Protein AF-A0A924UYA8-F1 (afdb_monomer_lite)

Secondary structure (DSSP, 8-state):
-HHHHHHHHHHTT----HHHHHHHHHHHHH-S---HHHHHHHH--

Sequence (45 aa):
MSTFLREKLQEKGLKVTPQRVAIYEAIVKLKNHPTAENVIEYIKV

Structure (mmCIF, N/CA/C/O backbone):
data_AF-A0A924UYA8-F1
#
_entry.id   AF-A0A924UYA8-F1
#
loop_
_atom_site.group_PDB
_atom_site.id
_atom_site.type_symbol
_atom_site.label_atom_id
_atom_site.label_alt_id
_atom_site.label_comp_id
_atom_site.label_asym_id
_atom_site.label_entity_id
_atom_site.label_seq_id
_atom_site.pdbx_PDB_ins_code
_atom_site.Cartn_x
_atom_site.Cartn_y
_atom_site.Cartn_z
_atom_site.occupancy
_atom_site.B_iso_or_equiv
_atom_site.auth_seq_id
_atom_site.auth_comp_id
_atom_site.auth_asym_id
_atom_site.auth_atom_id
_atom_site.pdbx_PDB_model_num
ATOM 1 N N . MET A 1 1 ? 1.503 -8.267 9.042 1.00 57.12 1 MET A N 1
ATOM 2 C CA . MET A 1 1 ? 1.968 -7.165 8.164 1.00 57.12 1 MET A CA 1
ATOM 3 C C . MET A 1 1 ? 0.894 -6.111 7.889 1.00 57.12 1 MET A C 1
ATOM 5 O O . MET A 1 1 ? 1.235 -4.941 7.842 1.00 57.12 1 MET A O 1
ATOM 9 N N . SER A 1 2 ? -0.395 -6.462 7.784 1.00 63.16 2 SER A N 1
ATOM 10 C CA . SER A 1 2 ? -1.475 -5.476 7.578 1.00 63.16 2 SER A CA 1
ATOM 11 C C . SER A 1 2 ? -1.820 -4.614 8.806 1.00 63.16 2 SER A C 1
ATOM 13 O O . SER A 1 2 ? -2.476 -3.590 8.652 1.00 63.16 2 SER A O 1
ATOM 15 N N . THR A 1 3 ? -1.387 -4.992 10.013 1.00 77.44 3 THR A N 1
ATOM 16 C CA . THR A 1 3 ? -1.689 -4.290 11.275 1.00 77.44 3 THR A CA 1
ATOM 17 C C . THR A 1 3 ? -0.962 -2.952 11.408 1.00 77.44 3 THR A C 1
ATOM 19 O O . THR A 1 3 ? -1.612 -1.947 11.672 1.00 77.44 3 THR A O 1
ATOM 22 N N . PHE A 1 4 ? 0.337 -2.901 11.090 1.00 88.19 4 PHE A N 1
ATOM 23 C CA . PHE A 1 4 ? 1.152 -1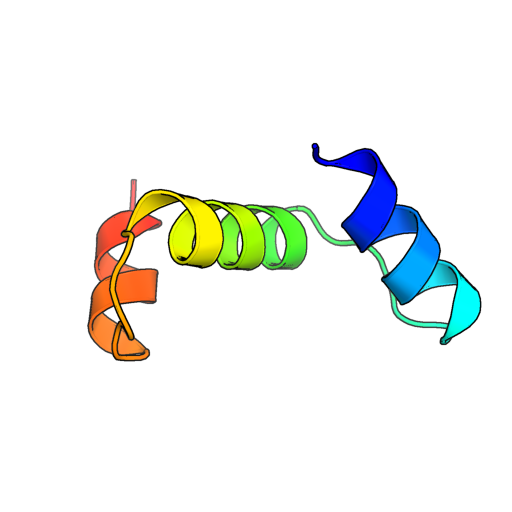.681 11.188 1.00 88.19 4 PHE A CA 1
ATOM 24 C C . PHE A 1 4 ? 0.570 -0.501 10.390 1.00 88.19 4 PHE A C 1
ATOM 26 O O . PHE A 1 4 ? 0.438 0.606 10.906 1.00 88.19 4 PHE A O 1
ATOM 33 N N . LEU A 1 5 ? 0.170 -0.728 9.131 1.00 92.50 5 LEU A N 1
ATOM 34 C CA . LEU A 1 5 ? -0.438 0.327 8.314 1.00 92.50 5 LEU A CA 1
ATOM 35 C C . LEU A 1 5 ? -1.776 0.794 8.900 1.00 92.50 5 LEU A C 1
ATOM 37 O O . LEU A 1 5 ? -2.069 1.987 8.890 1.00 92.50 5 LEU A O 1
ATOM 41 N N . ARG A 1 6 ? -2.601 -0.138 9.385 1.00 92.38 6 ARG A N 1
ATOM 42 C CA . ARG A 1 6 ? -3.924 0.177 9.941 1.00 92.38 6 ARG A CA 1
ATOM 43 C C . ARG A 1 6 ? -3.796 1.065 11.173 1.00 92.38 6 ARG A C 1
ATOM 45 O O . ARG A 1 6 ? -4.473 2.087 11.228 1.00 92.38 6 ARG A O 1
ATOM 52 N N . GLU A 1 7 ? -2.886 0.719 12.079 1.00 94.94 7 GLU A N 1
ATOM 53 C CA . GLU A 1 7 ? -2.552 1.518 13.263 1.00 94.94 7 GLU A CA 1
ATOM 54 C C . GLU A 1 7 ? -2.063 2.913 12.856 1.00 94.94 7 GLU A C 1
ATOM 56 O O . GLU A 1 7 ? -2.614 3.915 13.304 1.00 94.94 7 GLU A O 1
ATOM 61 N N . LYS A 1 8 ? -1.122 3.006 11.906 1.00 95.56 8 LYS A N 1
ATOM 62 C CA . LYS A 1 8 ? -0.599 4.302 11.438 1.00 95.56 8 LYS A CA 1
ATOM 63 C C . LYS A 1 8 ? -1.641 5.185 10.759 1.00 95.56 8 LYS A C 1
ATOM 65 O O . LYS A 1 8 ? -1.561 6.409 10.862 1.00 95.56 8 LYS A O 1
ATOM 70 N N . LEU A 1 9 ? -2.600 4.597 10.045 1.00 95.69 9 LEU A N 1
ATOM 71 C CA . LEU A 1 9 ? -3.717 5.348 9.475 1.00 95.69 9 LEU A CA 1
ATOM 72 C C . LEU A 1 9 ? -4.654 5.846 10.585 1.00 95.69 9 LEU A C 1
ATOM 74 O O . LEU A 1 9 ? -5.017 7.020 10.577 1.00 95.69 9 LEU A O 1
ATOM 78 N N . GLN A 1 10 ? -4.988 4.998 11.560 1.00 95.50 10 GLN A N 1
ATOM 79 C CA . GLN A 1 10 ? -5.858 5.356 12.686 1.00 95.50 10 GLN A CA 1
ATOM 80 C C . GLN A 1 10 ? -5.258 6.447 13.580 1.00 95.50 10 GLN A C 1
ATOM 82 O O . GLN A 1 10 ? -5.948 7.423 13.865 1.00 95.50 10 GLN A O 1
ATOM 87 N N . GLU A 1 11 ? -3.976 6.340 13.945 1.00 97.56 11 GLU A N 1
AT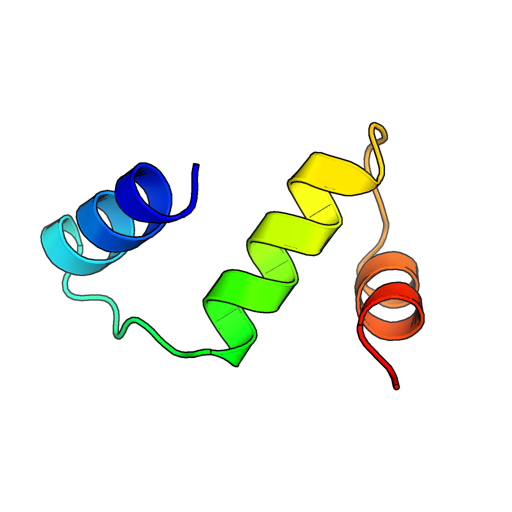OM 88 C CA . GLU A 1 11 ? -3.238 7.359 14.715 1.00 97.56 11 GLU A CA 1
ATOM 89 C C . GLU A 1 11 ? -3.309 8.750 14.064 1.00 97.56 11 GLU A C 1
ATOM 91 O O . GLU A 1 11 ? -3.265 9.770 14.747 1.00 97.56 11 GLU A O 1
ATOM 96 N N . LYS A 1 12 ? -3.433 8.798 12.733 1.00 96.94 12 LYS A N 1
ATOM 97 C CA . LYS A 1 12 ? -3.508 10.034 11.945 1.00 96.94 12 LYS A CA 1
ATOM 98 C C . LYS A 1 12 ? -4.938 10.452 11.586 1.00 96.94 12 LYS A C 1
ATOM 100 O O . LYS A 1 12 ? -5.113 11.356 10.773 1.00 96.94 12 LYS A O 1
ATOM 105 N N . GLY A 1 13 ? -5.960 9.779 12.119 1.00 96.88 13 GLY A N 1
ATOM 106 C CA . GLY A 1 13 ? -7.364 10.042 11.783 1.00 96.88 13 GLY A CA 1
ATOM 107 C C . GLY A 1 13 ? -7.731 9.700 10.332 1.00 96.88 13 GLY A C 1
ATOM 108 O O . GLY A 1 13 ? -8.738 10.175 9.807 1.00 96.88 13 GLY A O 1
ATOM 109 N N . LEU A 1 14 ? -6.923 8.884 9.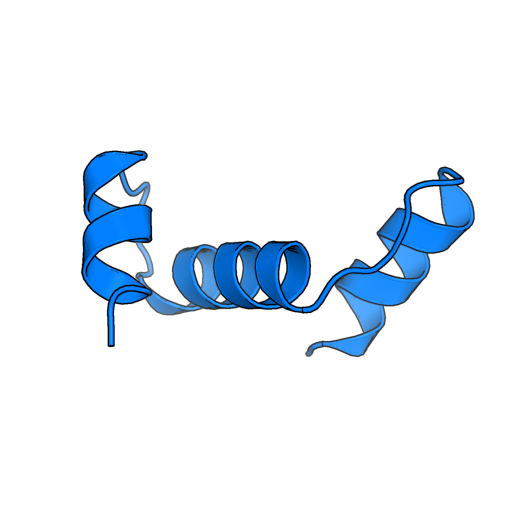651 1.00 97.31 14 LEU A N 1
ATOM 110 C CA . LEU A 1 14 ? -7.148 8.487 8.267 1.00 97.31 14 LEU A CA 1
ATOM 111 C C . LEU A 1 14 ? -7.989 7.213 8.208 1.00 97.31 14 LEU A C 1
ATOM 113 O O . LEU A 1 14 ? -7.677 6.192 8.819 1.00 97.31 14 LEU A O 1
ATOM 117 N N . LYS A 1 15 ? -9.034 7.239 7.378 1.00 96.12 15 LYS A N 1
ATOM 118 C CA . LYS A 1 15 ? -9.885 6.068 7.150 1.00 96.12 15 LYS A CA 1
ATOM 119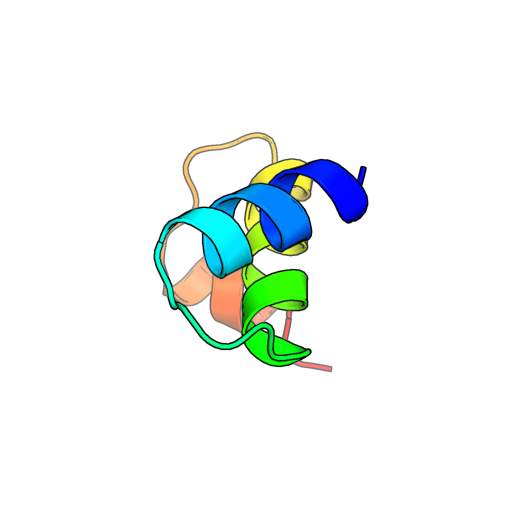 C C . LYS A 1 15 ? -9.077 4.888 6.594 1.00 96.12 15 LYS A C 1
ATOM 121 O O . LYS A 1 15 ? -8.413 5.010 5.561 1.00 96.12 15 LYS A O 1
ATOM 126 N N . VAL A 1 16 ? -9.193 3.731 7.235 1.00 95.62 16 VAL A N 1
ATOM 127 C CA . VAL A 1 16 ? -8.678 2.459 6.718 1.00 95.62 16 VAL A CA 1
ATOM 128 C C . VAL A 1 16 ? -9.667 1.934 5.678 1.00 95.62 16 VAL A C 1
ATOM 130 O O . VAL A 1 16 ? -10.791 1.577 6.018 1.00 95.62 16 VAL A O 1
ATOM 133 N N . THR A 1 17 ? -9.271 1.901 4.405 1.00 95.00 17 THR A N 1
ATOM 134 C CA . THR A 1 17 ? -10.096 1.355 3.314 1.00 95.00 17 THR A CA 1
ATOM 135 C C . THR A 1 17 ? -9.408 0.147 2.676 1.00 95.00 17 THR A C 1
ATOM 137 O O . THR A 1 17 ? -8.174 0.118 2.645 1.00 95.00 17 THR A O 1
ATOM 140 N N . PRO A 1 18 ? -10.159 -0.833 2.130 1.00 93.44 18 PRO A N 1
ATOM 141 C CA . PRO A 1 18 ? -9.563 -1.974 1.429 1.00 93.44 18 PRO A CA 1
ATOM 142 C C . PRO A 1 18 ? -8.602 -1.544 0.316 1.00 93.44 18 PRO A C 1
ATOM 144 O O . PRO A 1 18 ? -7.506 -2.079 0.211 1.00 93.44 18 PRO A O 1
ATOM 147 N N . GLN A 1 19 ? -8.958 -0.495 -0.433 1.00 94.69 19 GLN A N 1
ATOM 148 C CA . GLN A 1 19 ? -8.112 0.063 -1.488 1.00 94.69 19 GLN A CA 1
ATOM 149 C C . GLN A 1 19 ? -6.768 0.589 -0.956 1.00 94.69 19 GLN A C 1
ATOM 151 O O . GLN A 1 19 ? -5.728 0.301 -1.536 1.00 94.69 19 GLN A O 1
ATOM 156 N N . ARG A 1 20 ? -6.755 1.324 0.168 1.00 95.00 20 ARG A N 1
ATOM 157 C CA . ARG A 1 20 ? -5.507 1.824 0.781 1.00 95.00 20 ARG A CA 1
ATOM 158 C C . ARG A 1 20 ? -4.606 0.685 1.259 1.00 95.00 20 ARG A C 1
ATOM 160 O O . ARG A 1 20 ? -3.389 0.783 1.138 1.00 95.00 20 ARG A O 1
ATOM 167 N N . VAL A 1 21 ? -5.204 -0.388 1.780 1.00 94.00 21 VAL A N 1
ATOM 168 C CA . VAL A 1 21 ? -4.468 -1.593 2.187 1.00 94.00 21 VAL A CA 1
ATOM 169 C C . VAL A 1 21 ? -3.875 -2.297 0.964 1.00 94.00 21 VAL A C 1
ATOM 171 O O . VAL A 1 21 ? -2.686 -2.592 0.974 1.00 94.00 21 VAL A O 1
ATOM 174 N N . ALA A 1 22 ? -4.652 -2.474 -0.110 1.00 93.69 22 ALA A N 1
ATOM 175 C CA . ALA A 1 22 ? -4.179 -3.087 -1.353 1.00 93.69 22 ALA A CA 1
ATOM 176 C C . ALA A 1 22 ? -3.011 -2.308 -1.987 1.00 93.69 22 ALA A C 1
ATOM 178 O O . ALA A 1 22 ? -2.025 -2.910 -2.405 1.00 93.69 22 ALA A O 1
ATOM 179 N N . ILE A 1 23 ? -3.081 -0.971 -1.989 1.00 95.06 23 ILE A N 1
ATOM 180 C CA . ILE A 1 23 ? -1.995 -0.101 -2.473 1.00 95.06 23 ILE A CA 1
ATOM 181 C C . ILE A 1 23 ? -0.709 -0.318 -1.674 1.00 95.06 23 ILE A C 1
ATOM 183 O O . ILE A 1 23 ? 0.358 -0.508 -2.253 1.00 95.06 23 ILE A O 1
ATOM 187 N N . TYR A 1 24 ? -0.797 -0.319 -0.344 1.00 94.56 24 TYR A N 1
ATOM 188 C CA . TYR A 1 24 ? 0.374 -0.551 0.497 1.00 94.56 24 TYR A CA 1
ATOM 189 C C . TYR A 1 24 ? 0.962 -1.950 0.293 1.00 94.56 24 TYR A C 1
ATOM 191 O O . TYR A 1 24 ? 2.177 -2.095 0.172 1.00 94.56 24 TYR A O 1
ATOM 199 N N . GLU A 1 25 ? 0.114 -2.976 0.211 1.00 92.81 25 GLU A N 1
ATOM 200 C CA . GLU A 1 25 ? 0.564 -4.342 -0.050 1.00 92.81 25 GLU A CA 1
ATOM 201 C C . GLU A 1 25 ? 1.269 -4.466 -1.404 1.00 92.81 25 GLU A C 1
ATOM 203 O O . GLU A 1 25 ? 2.299 -5.136 -1.479 1.00 92.81 25 GLU A O 1
ATOM 208 N N . ALA A 1 26 ? 0.774 -3.796 -2.448 1.00 94.31 26 ALA A N 1
ATOM 209 C CA . ALA A 1 26 ? 1.428 -3.753 -3.753 1.00 94.31 26 ALA A CA 1
ATOM 210 C C . ALA A 1 26 ? 2.835 -3.142 -3.662 1.00 94.31 26 ALA A C 1
ATOM 212 O O . ALA A 1 26 ? 3.802 -3.751 -4.116 1.00 94.31 26 ALA A O 1
ATOM 213 N N . ILE A 1 27 ? 2.973 -1.990 -2.997 1.00 94.75 27 ILE A N 1
ATOM 214 C CA . ILE A 1 27 ? 4.266 -1.308 -2.818 1.00 94.75 27 ILE A CA 1
ATOM 215 C C . ILE A 1 27 ? 5.257 -2.193 -2.048 1.00 94.75 27 ILE A C 1
ATOM 217 O O . ILE A 1 27 ? 6.414 -2.318 -2.446 1.00 94.75 27 ILE A O 1
ATOM 221 N N . VAL A 1 28 ? 4.809 -2.856 -0.977 1.00 92.88 28 VAL A N 1
ATOM 222 C CA . VAL A 1 28 ? 5.659 -3.766 -0.186 1.00 92.88 28 VAL A CA 1
ATOM 223 C C . VAL A 1 28 ? 6.083 -4.997 -1.000 1.00 92.88 28 VAL A C 1
ATOM 225 O O . VAL A 1 28 ? 7.193 -5.501 -0.821 1.00 92.88 28 VAL A O 1
ATOM 228 N N . LYS A 1 29 ? 5.225 -5.493 -1.901 1.00 93.44 29 LYS A N 1
ATOM 229 C CA . LYS A 1 29 ? 5.483 -6.708 -2.691 1.00 93.44 29 LYS A CA 1
ATOM 230 C C . LYS A 1 29 ? 6.336 -6.481 -3.936 1.00 93.44 29 LYS A C 1
ATOM 232 O O . LYS A 1 29 ? 7.086 -7.386 -4.293 1.00 93.44 29 LYS A O 1
ATOM 237 N N . LEU A 1 30 ? 6.244 -5.320 -4.583 1.00 92.69 30 LEU A N 1
ATOM 238 C CA . LEU A 1 30 ? 6.951 -5.045 -5.841 1.00 92.69 30 LEU A CA 1
ATOM 239 C C . LEU A 1 30 ? 8.482 -4.928 -5.670 1.00 92.69 30 LEU A C 1
ATOM 241 O O . LEU A 1 30 ? 9.207 -5.027 -6.655 1.00 92.69 30 LEU A O 1
ATOM 245 N N . LYS A 1 31 ? 8.985 -4.799 -4.427 1.00 92.19 31 LYS A N 1
ATOM 246 C CA . LYS A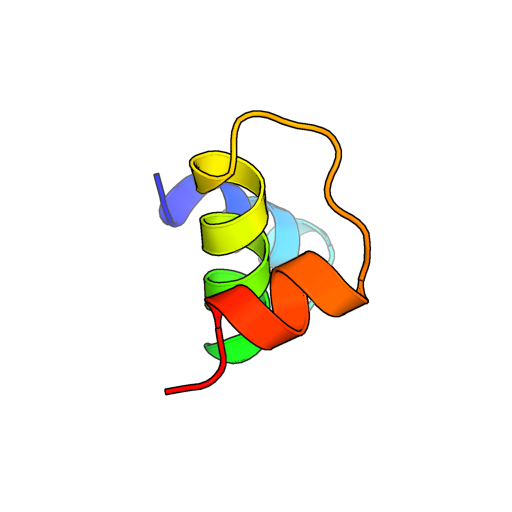 1 31 ? 10.425 -4.786 -4.064 1.00 92.19 31 LYS A CA 1
ATOM 247 C C . LYS A 1 31 ? 11.282 -3.809 -4.889 1.00 92.19 31 LYS A C 1
ATOM 249 O O . LYS A 1 31 ? 12.495 -3.971 -4.988 1.00 92.19 31 LYS A O 1
ATOM 254 N N . ASN A 1 32 ? 10.658 -2.789 -5.462 1.00 93.50 32 ASN A N 1
ATOM 255 C CA . ASN A 1 32 ? 11.277 -1.710 -6.214 1.00 93.50 32 ASN A CA 1
ATOM 256 C C . ASN A 1 32 ? 10.621 -0.377 -5.811 1.00 93.50 32 ASN A C 1
ATOM 258 O O . ASN A 1 32 ? 9.829 -0.325 -4.869 1.00 93.50 32 ASN A O 1
ATOM 262 N N . HIS A 1 33 ? 10.969 0.706 -6.503 1.00 96.62 33 HIS A N 1
ATOM 263 C CA . HIS A 1 33 ? 10.248 1.976 -6.422 1.00 96.62 33 HIS A CA 1
ATOM 264 C C . HIS A 1 33 ? 9.257 2.048 -7.593 1.00 96.62 33 HIS A C 1
ATOM 266 O O . HIS A 1 33 ? 9.635 2.531 -8.661 1.00 96.62 33 HIS A O 1
ATOM 272 N N . PRO A 1 34 ? 8.033 1.506 -7.450 1.00 97.00 34 PRO A N 1
ATOM 273 C CA . PRO A 1 34 ? 7.090 1.428 -8.556 1.00 97.00 34 PRO A CA 1
ATOM 274 C C . PRO A 1 34 ? 6.536 2.807 -8.912 1.00 97.00 34 PRO A C 1
ATOM 276 O O . PRO A 1 34 ? 6.389 3.674 -8.044 1.00 97.00 34 PRO A O 1
ATOM 279 N N . THR A 1 35 ? 6.161 2.989 -10.177 1.00 97.81 35 THR A N 1
ATOM 280 C CA . THR A 1 35 ? 5.329 4.131 -10.569 1.00 97.81 35 THR A CA 1
ATOM 281 C C . THR A 1 35 ? 3.876 3.907 -10.147 1.00 97.81 35 THR A C 1
ATOM 283 O O . THR A 1 35 ? 3.472 2.796 -9.782 1.00 97.81 35 THR A O 1
ATOM 286 N N . ALA A 1 36 ? 3.058 4.960 -10.211 1.00 96.88 36 ALA A N 1
ATOM 287 C CA . ALA A 1 36 ? 1.626 4.844 -9.950 1.00 96.88 36 ALA A CA 1
ATOM 288 C C . ALA A 1 36 ? 0.958 3.848 -10.914 1.00 96.88 36 ALA A C 1
ATOM 290 O O . ALA A 1 36 ? 0.125 3.047 -10.492 1.00 96.88 36 ALA A O 1
ATOM 291 N N . GLU A 1 37 ? 1.371 3.845 -12.181 1.00 97.12 37 GLU A N 1
ATOM 292 C CA . GLU A 1 37 ? 0.885 2.930 -13.213 1.00 97.12 37 GLU A CA 1
ATOM 293 C C . GLU A 1 37 ? 1.217 1.480 -12.863 1.00 97.12 37 GLU A C 1
ATOM 295 O O . GLU A 1 37 ? 0.326 0.638 -12.934 1.00 97.12 37 GLU A O 1
ATOM 300 N N . ASN A 1 38 ? 2.440 1.192 -12.398 1.00 95.75 38 ASN A N 1
ATOM 301 C CA . ASN A 1 38 ? 2.809 -0.164 -11.975 1.00 95.75 38 ASN A CA 1
ATOM 302 C C . ASN A 1 38 ? 1.941 -0.653 -10.807 1.00 95.75 38 ASN A C 1
ATOM 304 O O . ASN A 1 38 ? 1.538 -1.814 -10.774 1.00 95.75 38 ASN A O 1
ATOM 308 N N . VAL A 1 39 ? 1.633 0.225 -9.846 1.00 97.00 39 VAL A N 1
ATOM 309 C CA . VAL A 1 39 ? 0.764 -0.114 -8.708 1.00 97.00 39 VAL A CA 1
ATOM 310 C C . VAL A 1 39 ? -0.669 -0.371 -9.177 1.00 97.00 39 VAL A C 1
ATOM 312 O O . VAL A 1 39 ? -1.298 -1.330 -8.731 1.00 97.00 39 VAL A O 1
ATOM 315 N N . ILE A 1 40 ? -1.187 0.457 -10.087 1.00 96.25 40 ILE A N 1
ATOM 316 C CA . ILE A 1 40 ? -2.525 0.279 -10.667 1.00 96.25 40 ILE A CA 1
ATOM 317 C C . ILE A 1 40 ? -2.603 -1.039 -11.441 1.00 96.25 40 ILE A C 1
ATOM 319 O O . ILE A 1 40 ? -3.566 -1.780 -11.265 1.00 96.25 40 ILE A O 1
ATOM 323 N N . GLU A 1 41 ? -1.606 -1.337 -12.271 1.00 95.12 41 GLU A N 1
ATOM 324 C CA . GLU A 1 41 ? -1.528 -2.571 -13.056 1.00 95.12 41 GLU A CA 1
ATOM 325 C C . GLU A 1 41 ? -1.442 -3.811 -12.160 1.00 95.12 41 GLU A C 1
ATOM 327 O O . GLU A 1 41 ? -2.142 -4.786 -12.402 1.00 95.12 41 GLU A O 1
ATOM 332 N N . TYR A 1 42 ? -0.673 -3.745 -11.072 1.00 94.38 42 TYR A N 1
ATOM 333 C CA . TYR A 1 42 ? -0.547 -4.843 -10.113 1.00 94.38 42 TYR A CA 1
ATOM 334 C C . TYR A 1 42 ? -1.846 -5.141 -9.342 1.00 94.38 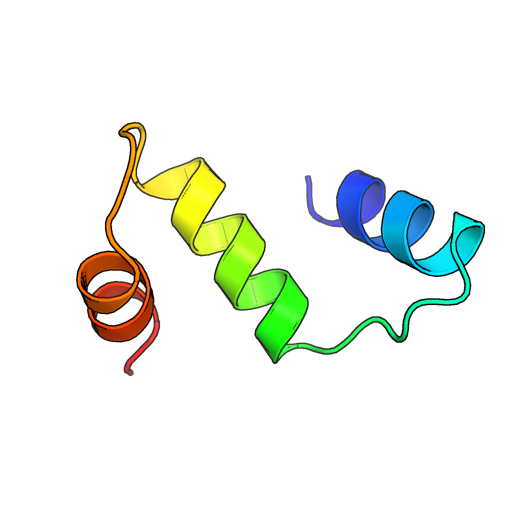42 TYR A C 1
ATOM 336 O O . TYR A 1 42 ? -2.100 -6.288 -8.976 1.00 94.38 42 TYR A O 1
ATOM 344 N N . ILE A 1 43 ? -2.646 -4.112 -9.038 1.00 93.94 43 ILE A N 1
ATOM 345 C CA . ILE A 1 43 ? -3.881 -4.242 -8.241 1.00 93.94 43 ILE A CA 1
ATOM 346 C C . ILE A 1 43 ? -5.104 -4.525 -9.120 1.00 93.94 43 ILE A C 1
ATOM 348 O O . ILE A 1 43 ? -6.096 -5.047 -8.611 1.00 93.94 43 ILE A O 1
ATOM 352 N N . LYS A 1 44 ? -5.073 -4.166 -10.410 1.00 87.19 44 LYS A N 1
ATOM 353 C CA . LYS A 1 44 ? -6.159 -4.467 -11.350 1.00 87.19 44 LYS A CA 1
ATOM 354 C C . LYS A 1 44 ? -6.292 -5.986 -11.508 1.00 87.19 44 LYS A C 1
ATOM 356 O O . LYS A 1 44 ? -5.450 -6.626 -12.128 1.00 87.19 44 LYS A O 1
ATOM 361 N N . VAL A 1 45 ? -7.375 -6.519 -10.943 1.00 60.97 45 VAL A N 1
ATOM 362 C CA . VAL A 1 45 ? -7.901 -7.875 -11.161 1.00 60.97 45 VAL A CA 1
ATOM 363 C C . VAL A 1 45 ? -9.169 -7.767 -11.991 1.00 60.97 45 VAL A C 1
ATOM 365 O O . VAL A 1 45 ? -9.930 -6.800 -11.740 1.00 60.97 45 VAL A O 1
#

Foldseek 3Di:
DLVVVVVVCVVVVHDDDPVVSLLVVLCVPVPDRDDPVSSVVVSDD

Radius of gyration: 11.14 Å; chains: 1; bounding box: 21×18×28 Å

pLDDT: mean 92.02, std 9.09, range [57.12, 97.81]